Protein AF-A0A428URI0-F1 (afdb_monomer_lite)

pLDDT: mean 70.22, std 13.2, range [45.88, 94.56]

Radius of gyration: 32.81 Å; chains: 1; bounding box: 67×39×100 Å

Foldseek 3Di:
DDDDDDDPDDDDDPDDDDDPDDDPPPPPPDPPPPDPCDPVNVVVVVVVVVVCVVPDPPPPPDPDDPCNPPDPDDDDDDDDDDDPVPPPPPPDD

Secondary structure (DSSP, 8-state):
-PPP--------------PPP-------------PPPPHHHHHHHHHHHHHGGGG----------TTTT-PPPPPPPPPP---GGGS------

Sequence (93 aa):
MPGPVYASRSILISSLIKMPGSHSSSIQSSPRSMRLVTSQDLYTSINATLTSKDNRPSTPVHHIQEDDYTVPAPPPPSPVSFRPEHWPTSIRR

Structure (mmCIF, N/CA/C/O backbone):
data_AF-A0A428URI0-F1
#
_entry.id   AF-A0A428URI0-F1
#
loop_
_atom_site.group_PDB
_atom_site.id
_atom_site.type_symbol
_atom_site.label_atom_id
_atom_site.label_alt_id
_atom_site.label_comp_id
_atom_site.label_asym_id
_atom_site.label_entity_id
_atom_site.label_seq_id
_atom_site.pdbx_PDB_ins_code
_atom_site.Cartn_x
_atom_site.Cartn_y
_atom_site.Cartn_z
_atom_site.occupancy
_atom_site.B_iso_or_equiv
_atom_site.auth_seq_id
_atom_site.auth_comp_id
_atom_site.auth_asym_id
_atom_site.auth_atom_id
_atom_site.pdbx_PDB_model_num
ATOM 1 N N . MET A 1 1 ? 2.580 6.861 -68.308 1.00 45.88 1 MET A N 1
ATOM 2 C CA . MET A 1 1 ? 2.614 5.967 -67.132 1.00 45.88 1 MET A CA 1
ATOM 3 C C . MET A 1 1 ? 2.637 6.824 -65.871 1.00 45.88 1 MET A C 1
ATOM 5 O O . MET A 1 1 ? 3.669 7.437 -65.629 1.00 45.88 1 MET A O 1
ATOM 9 N N . PRO A 1 2 ? 1.525 6.967 -65.127 1.00 49.75 2 PRO A N 1
ATOM 10 C CA . PRO A 1 2 ? 1.509 7.667 -63.843 1.00 49.75 2 PRO A CA 1
ATOM 11 C C . PRO A 1 2 ? 1.707 6.669 -62.685 1.00 49.75 2 PRO A C 1
ATOM 13 O O . PRO A 1 2 ? 1.075 5.616 -62.667 1.00 49.75 2 PRO A O 1
ATOM 16 N N . GLY A 1 3 ? 2.584 6.982 -61.729 1.00 46.00 3 GLY A N 1
ATOM 17 C CA . GLY A 1 3 ? 2.721 6.232 -60.471 1.00 46.00 3 GLY A CA 1
ATOM 18 C C . GLY A 1 3 ? 1.884 6.877 -59.355 1.00 46.00 3 GLY A C 1
ATOM 19 O O . GLY A 1 3 ? 1.737 8.102 -59.364 1.00 46.00 3 GLY A O 1
ATOM 20 N N . PRO A 1 4 ? 1.312 6.113 -58.405 1.00 59.78 4 PRO A N 1
ATOM 21 C CA . PRO A 1 4 ? 0.479 6.689 -57.357 1.00 59.78 4 PRO A CA 1
ATOM 22 C C . PRO A 1 4 ? 1.334 7.312 -56.245 1.00 59.78 4 PRO A C 1
ATOM 24 O O . PRO A 1 4 ? 2.275 6.705 -55.737 1.00 59.78 4 PRO A O 1
ATOM 27 N N . VAL A 1 5 ? 0.970 8.529 -55.844 1.00 58.16 5 VAL A N 1
ATOM 28 C CA . VAL A 1 5 ? 1.507 9.212 -54.662 1.00 58.16 5 VAL A CA 1
ATOM 29 C C . VAL A 1 5 ? 0.794 8.650 -53.431 1.00 58.16 5 VAL A C 1
ATOM 31 O O . VAL A 1 5 ? -0.408 8.848 -53.262 1.00 58.16 5 VAL A O 1
ATOM 34 N N . TYR A 1 6 ? 1.521 7.934 -52.571 1.00 49.50 6 TYR A N 1
ATOM 3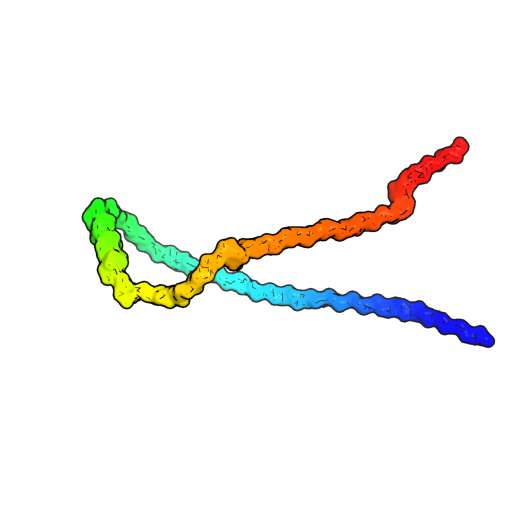5 C CA . TYR A 1 6 ? 0.996 7.453 -51.290 1.00 49.50 6 TYR A CA 1
ATOM 36 C C . TYR A 1 6 ? 0.886 8.627 -50.308 1.00 49.50 6 TYR A C 1
ATOM 38 O O . TYR A 1 6 ? 1.871 9.081 -49.728 1.00 49.50 6 TYR A O 1
ATOM 46 N N . ALA A 1 7 ? -0.329 9.141 -50.130 1.00 59.69 7 ALA A N 1
ATOM 47 C CA . ALA A 1 7 ? -0.645 10.099 -49.082 1.00 59.69 7 ALA A CA 1
ATOM 48 C C . ALA A 1 7 ? -0.797 9.361 -47.738 1.00 59.69 7 ALA A C 1
ATOM 50 O O . ALA A 1 7 ? -1.837 8.761 -47.463 1.00 59.69 7 ALA A O 1
ATOM 51 N N . SER A 1 8 ? 0.230 9.416 -46.886 1.00 49.78 8 SER A N 1
ATOM 52 C CA . SER A 1 8 ? 0.135 8.991 -45.484 1.00 49.78 8 SER A CA 1
ATOM 53 C C . SER A 1 8 ? -0.764 9.955 -44.711 1.00 49.78 8 SER A C 1
ATOM 55 O O . SER A 1 8 ? -0.354 11.051 -44.336 1.00 49.78 8 SER A O 1
ATOM 57 N N . ARG A 1 9 ? -2.017 9.556 -44.485 1.00 60.22 9 ARG A N 1
ATOM 58 C CA . ARG A 1 9 ? -2.955 10.271 -43.612 1.00 60.22 9 ARG A CA 1
ATOM 59 C C . ARG A 1 9 ? -2.783 9.749 -42.187 1.00 60.22 9 ARG A C 1
ATOM 61 O O . ARG A 1 9 ? -3.361 8.731 -41.823 1.00 60.22 9 ARG A O 1
ATOM 68 N N . SER A 1 10 ? -1.980 10.442 -41.390 1.00 50.31 10 SER A N 1
ATOM 69 C CA . SER A 1 10 ? -1.838 10.175 -39.957 1.00 50.31 10 SER A CA 1
ATOM 70 C C . SER A 1 10 ? -3.077 10.695 -39.221 1.00 50.31 10 SER A C 1
ATOM 72 O O . SER A 1 10 ? -3.246 11.902 -39.069 1.00 50.31 10 SER A O 1
ATOM 74 N N . ILE A 1 11 ? -3.964 9.801 -38.784 1.00 60.22 11 ILE A N 1
ATOM 75 C CA . ILE A 1 11 ? -5.090 10.146 -37.906 1.00 60.22 11 ILE A CA 1
ATOM 76 C C . ILE A 1 11 ? -4.621 9.931 -36.464 1.00 60.22 11 ILE A C 1
ATOM 78 O O . ILE A 1 11 ? -4.464 8.794 -36.027 1.00 60.22 11 ILE A O 1
ATOM 82 N N . LEU A 1 12 ? -4.387 11.015 -35.723 1.00 58.41 12 LEU A N 1
ATOM 83 C CA . LEU A 1 12 ? -4.199 10.954 -34.274 1.00 58.41 12 LEU A CA 1
ATOM 84 C C . LEU A 1 12 ? -5.566 11.116 -33.605 1.00 58.41 12 LEU A C 1
ATOM 86 O O . LEU A 1 12 ? -6.115 12.213 -33.566 1.00 58.41 12 LEU A O 1
ATOM 90 N N . ILE A 1 13 ? -6.120 10.016 -33.094 1.00 57.19 13 ILE A N 1
ATOM 91 C CA . ILE A 1 13 ? -7.314 10.037 -32.245 1.00 57.19 13 ILE A CA 1
ATOM 92 C C . ILE A 1 13 ? -6.827 10.134 -30.796 1.00 57.19 13 ILE A C 1
ATOM 94 O O . ILE A 1 13 ? -6.586 9.125 -30.137 1.00 57.19 13 ILE A O 1
ATOM 98 N N . SER A 1 14 ? -6.613 11.347 -30.293 1.00 54.47 14 SER A N 1
ATOM 99 C CA . SER A 1 14 ? -6.428 11.560 -28.857 1.00 54.47 14 SER A CA 1
ATOM 100 C C . SER A 1 14 ? -7.793 11.448 -28.175 1.00 54.47 14 SER A C 1
ATOM 102 O O . SER A 1 14 ? -8.639 12.334 -28.274 1.00 54.47 14 SER A O 1
ATOM 104 N N . SER A 1 15 ? -8.030 10.313 -27.517 1.00 61.25 15 SER A N 1
ATOM 105 C CA . SER A 1 15 ? -9.240 10.070 -26.731 1.00 61.25 15 SER A CA 1
ATOM 106 C C . SER A 1 15 ? -9.318 11.054 -25.555 1.00 61.25 15 SER A C 1
ATOM 108 O O . SER A 1 15 ? -8.382 11.169 -24.762 1.00 61.25 15 SER A O 1
ATOM 110 N N . LEU A 1 16 ? -10.430 11.787 -25.453 1.00 63.09 16 LEU A N 1
ATOM 111 C CA . LEU A 1 16 ? -10.709 12.745 -24.384 1.00 63.09 16 LEU A CA 1
ATOM 112 C C . LEU A 1 16 ? -11.190 11.989 -23.135 1.00 63.09 16 LEU A C 1
ATOM 114 O O . LEU A 1 16 ? -12.377 11.702 -22.988 1.00 63.09 16 LEU A O 1
ATOM 118 N N . ILE A 1 17 ? -10.278 11.671 -22.218 1.00 63.94 17 ILE A N 1
ATOM 119 C CA . ILE A 1 17 ? -10.637 11.121 -20.905 1.00 63.94 17 ILE A CA 1
ATOM 120 C C . ILE A 1 17 ? -11.192 12.262 -20.036 1.00 63.94 17 ILE A C 1
ATOM 122 O O . ILE A 1 17 ? -10.455 13.116 -19.545 1.00 63.94 17 ILE A O 1
ATOM 126 N N . LYS A 1 18 ? -12.519 12.298 -19.864 1.00 68.69 18 LYS A N 1
ATOM 127 C CA . LYS A 1 18 ? -13.217 13.147 -18.885 1.00 68.69 18 LYS A CA 1
ATOM 128 C C . LYS A 1 18 ? -13.109 12.480 -17.507 1.00 68.69 18 LYS A C 1
ATOM 130 O O . LYS A 1 18 ? -13.766 11.473 -17.272 1.00 68.69 18 LYS A O 1
ATOM 135 N N . MET A 1 19 ? -12.310 13.037 -16.597 1.00 68.56 19 MET A N 1
ATOM 136 C CA . MET A 1 19 ? -12.307 12.607 -15.192 1.00 68.56 19 MET A CA 1
ATOM 137 C C . MET A 1 19 ? -13.515 13.211 -14.450 1.00 68.56 19 MET A C 1
ATOM 139 O O . MET A 1 19 ? -13.766 14.411 -14.608 1.00 68.56 19 MET A O 1
ATOM 143 N N . PRO A 1 20 ? -14.280 12.433 -13.660 1.00 54.84 20 PRO A N 1
ATOM 144 C CA . PRO A 1 20 ? -15.337 12.977 -12.813 1.00 54.84 20 PRO A CA 1
ATOM 145 C C . PRO A 1 20 ? -14.725 13.891 -11.742 1.00 54.84 20 PRO A C 1
ATOM 147 O O . PRO A 1 20 ? -13.735 13.546 -11.101 1.00 54.84 20 PRO A O 1
ATOM 150 N N . GLY A 1 21 ? -15.292 15.091 -11.597 1.00 59.25 21 GLY A N 1
ATOM 151 C CA . GLY A 1 21 ? -14.813 16.102 -10.659 1.00 59.25 21 GLY A CA 1
ATOM 152 C C . GLY A 1 21 ? -14.961 15.654 -9.207 1.00 59.25 21 GLY A C 1
ATOM 153 O O . GLY A 1 21 ? -15.994 15.116 -8.817 1.00 59.25 21 GLY A O 1
ATOM 154 N N . SER A 1 22 ? -13.931 15.908 -8.403 1.00 59.16 22 SER A N 1
ATOM 155 C CA . SER A 1 22 ? -13.919 15.641 -6.968 1.00 59.16 22 SER A CA 1
ATOM 156 C C . SER A 1 22 ? -14.991 16.474 -6.263 1.00 59.16 22 SER A C 1
ATOM 158 O O . SER A 1 22 ? -14.855 17.690 -6.117 1.00 59.16 22 SER A O 1
ATOM 160 N N . HIS A 1 23 ? -16.062 15.832 -5.805 1.00 56.97 23 HIS A N 1
ATOM 161 C CA . HIS A 1 23 ? -17.018 16.452 -4.894 1.00 56.97 23 HIS A CA 1
ATOM 162 C C . HIS A 1 23 ? -16.325 16.618 -3.537 1.00 56.97 23 HIS A C 1
ATOM 164 O O . HIS A 1 23 ? -16.191 15.669 -2.769 1.00 56.97 23 HIS A O 1
ATOM 170 N N . SER A 1 24 ? -15.836 17.824 -3.257 1.00 58.44 24 SER A N 1
ATOM 171 C CA . SER A 1 24 ? -15.408 18.204 -1.914 1.00 58.44 24 SER A CA 1
ATOM 172 C C . SER A 1 24 ? -16.651 18.268 -1.028 1.00 58.44 24 SER A C 1
ATOM 174 O O . SER A 1 24 ? -17.397 19.247 -1.054 1.00 58.44 24 SER A O 1
ATOM 176 N N . SER A 1 25 ? -16.929 17.203 -0.276 1.00 59.66 25 SER A N 1
ATOM 177 C CA . SER A 1 25 ? -17.886 17.275 0.823 1.00 59.66 25 SER A CA 1
ATOM 178 C C . SER A 1 25 ? -17.281 18.183 1.891 1.00 59.66 25 SER A C 1
ATOM 180 O O . SER A 1 25 ? -16.374 17.775 2.618 1.00 59.66 25 SER A O 1
ATOM 182 N N . SER A 1 26 ? -17.744 19.431 1.958 1.00 59.44 26 SER A N 1
ATOM 183 C CA . SER A 1 26 ? -17.404 20.345 3.047 1.00 59.44 26 SER A CA 1
ATOM 184 C C . SER A 1 26 ? -17.816 19.690 4.366 1.00 59.44 26 SER A C 1
ATOM 186 O O . SER A 1 26 ? -19.002 19.524 4.647 1.00 59.44 26 SER A O 1
ATOM 188 N N . ILE A 1 27 ? -16.833 19.252 5.156 1.00 62.56 27 ILE A N 1
ATOM 189 C CA . ILE A 1 27 ? -17.075 18.761 6.510 1.00 62.56 27 ILE A CA 1
ATOM 190 C C . ILE A 1 27 ? -17.450 19.990 7.333 1.00 62.56 27 ILE A C 1
ATOM 192 O O . ILE A 1 27 ? -16.587 20.767 7.738 1.00 62.56 27 ILE A O 1
ATOM 196 N N . GLN A 1 28 ? -18.749 20.184 7.549 1.00 62.19 28 GLN A N 1
ATOM 197 C CA . GLN A 1 28 ? -19.265 21.194 8.460 1.00 62.19 28 GLN A CA 1
ATOM 198 C C . GLN A 1 28 ? -18.705 20.886 9.858 1.00 62.19 28 GLN A C 1
ATOM 200 O O . GLN A 1 28 ? -19.111 19.922 10.512 1.00 62.19 28 GLN A O 1
ATOM 205 N N . SER A 1 29 ? -17.715 21.659 10.307 1.00 58.81 29 SER A N 1
ATOM 206 C CA . SER A 1 29 ? -17.138 21.513 11.640 1.00 58.81 29 SER A CA 1
ATOM 207 C C . SER A 1 29 ? -18.126 22.063 12.667 1.00 58.81 29 SER A C 1
ATOM 209 O O . SER A 1 29 ? -18.045 23.222 13.070 1.00 58.81 29 SER A O 1
ATOM 211 N N . SER A 1 30 ? -19.091 21.237 13.068 1.00 69.69 30 SER A N 1
ATOM 212 C CA . SER A 1 30 ? -19.884 21.502 14.267 1.00 69.69 30 SER A CA 1
ATOM 213 C C . SER A 1 30 ? -18.925 21.669 15.455 1.00 69.69 30 SER A C 1
ATOM 215 O O . SER A 1 30 ? -17.956 20.901 15.539 1.00 69.69 30 SER A O 1
ATOM 217 N N . PRO A 1 31 ? -19.125 22.661 16.345 1.00 59.00 31 PRO A N 1
ATOM 218 C CA . PRO A 1 31 ? -18.267 22.852 17.506 1.00 59.00 31 PRO A CA 1
ATOM 219 C C . PRO A 1 31 ? -18.238 21.560 18.322 1.00 59.00 31 PRO A C 1
ATOM 221 O O . PRO A 1 31 ? -19.221 21.162 18.949 1.00 59.00 31 PRO A O 1
ATOM 224 N N . ARG A 1 32 ? -17.100 20.861 18.268 1.00 65.38 32 ARG A N 1
ATOM 225 C CA . ARG A 1 32 ? -16.900 19.631 19.028 1.00 65.38 32 ARG A CA 1
ATOM 226 C C . ARG A 1 32 ? -16.848 20.022 20.497 1.00 65.38 32 ARG A C 1
ATOM 228 O O . ARG A 1 32 ? -15.902 20.675 20.929 1.00 65.38 32 ARG A O 1
ATOM 235 N N . SER A 1 33 ? -17.872 19.634 21.250 1.00 68.12 33 SER A N 1
ATOM 236 C CA . SER A 1 33 ? -17.840 19.676 22.708 1.00 68.12 33 SER A CA 1
ATOM 237 C C . SER A 1 33 ? -16.608 18.897 23.174 1.00 68.12 33 SER A C 1
ATOM 239 O O . SER A 1 33 ? -16.549 17.676 23.030 1.00 68.12 33 SER A O 1
ATOM 241 N N . MET A 1 34 ? -15.588 19.605 23.669 1.00 67.31 34 MET A N 1
ATOM 242 C CA . MET A 1 34 ? -14.408 18.991 24.278 1.00 67.31 34 MET A CA 1
ATOM 243 C C . MET A 1 34 ? -14.795 18.494 25.670 1.00 67.31 34 MET A C 1
ATOM 245 O O . MET A 1 34 ? -14.487 19.113 26.686 1.00 67.31 34 MET A O 1
ATOM 249 N N . ARG A 1 35 ? -15.556 17.402 25.717 1.00 75.81 35 ARG A N 1
ATOM 250 C CA . ARG A 1 35 ? -15.893 16.731 26.967 1.00 75.81 35 ARG A CA 1
ATOM 251 C C . ARG A 1 35 ? -14.666 15.958 27.447 1.00 75.81 35 ARG A C 1
ATOM 253 O O . ARG A 1 35 ? -14.059 15.225 26.670 1.00 75.81 35 ARG A O 1
ATOM 260 N N . LEU A 1 36 ? -14.321 16.097 28.727 1.00 81.44 36 LEU A N 1
ATOM 261 C CA . LEU A 1 36 ? -13.345 15.220 29.373 1.00 81.44 36 LEU A CA 1
ATOM 262 C C . LEU A 1 36 ? -13.854 13.778 29.289 1.00 81.44 36 LEU A C 1
ATOM 264 O O . LEU A 1 36 ? -14.912 13.462 29.832 1.00 81.44 36 LEU A O 1
ATOM 268 N N . VAL A 1 37 ? -13.117 12.926 28.579 1.00 83.81 37 VAL A N 1
ATOM 269 C CA . VAL A 1 37 ? -13.407 11.494 28.499 1.00 83.81 37 VAL A CA 1
ATOM 270 C C . VAL A 1 37 ? -12.843 10.842 29.752 1.00 83.81 37 VAL A C 1
ATOM 272 O O . VAL A 1 37 ? -11.635 10.873 29.985 1.00 83.81 37 VAL A O 1
ATOM 275 N N . THR A 1 38 ? -13.719 10.273 30.573 1.00 88.81 38 THR A N 1
ATOM 276 C CA . THR A 1 38 ? -13.318 9.521 31.766 1.00 88.81 38 THR A CA 1
ATOM 277 C C . THR A 1 38 ? -13.152 8.039 31.434 1.00 88.81 38 THR A C 1
ATOM 279 O O . THR A 1 38 ? -13.699 7.546 30.446 1.00 88.81 38 THR A O 1
ATOM 282 N N . SER A 1 39 ? -12.449 7.285 32.283 1.00 89.81 39 SER A N 1
ATOM 283 C CA . SER A 1 39 ? -12.339 5.826 32.128 1.00 89.81 39 SER A CA 1
ATOM 284 C C . SER A 1 39 ? -13.713 5.148 32.047 1.00 89.81 39 SER A C 1
ATOM 286 O O . SER A 1 39 ? -13.883 4.185 31.307 1.00 89.81 39 SER A O 1
ATOM 288 N N . GLN A 1 40 ? -14.720 5.688 32.741 1.00 90.94 40 GLN A N 1
ATOM 289 C CA . GLN A 1 40 ? -16.094 5.192 32.684 1.00 90.94 40 GLN A CA 1
ATOM 290 C C . GLN A 1 40 ? -16.727 5.371 31.297 1.00 90.94 40 GLN A C 1
ATOM 292 O O . GLN A 1 40 ? -17.411 4.466 30.812 1.00 90.94 40 GLN A O 1
ATOM 297 N N . ASP A 1 41 ? -16.483 6.505 30.636 1.00 87.06 41 ASP A N 1
ATOM 298 C CA . ASP A 1 41 ? -16.968 6.752 29.274 1.00 87.06 41 ASP A CA 1
ATOM 299 C C . ASP A 1 41 ? -16.304 5.784 28.273 1.00 87.06 41 ASP A C 1
ATOM 301 O O . ASP A 1 41 ? -16.963 5.288 27.354 1.00 87.06 41 ASP A O 1
ATOM 305 N N . LEU A 1 42 ? -15.030 5.427 28.493 1.00 89.00 42 LEU A N 1
ATOM 306 C CA . LEU A 1 42 ? -14.330 4.412 27.695 1.00 89.00 42 LEU A CA 1
ATOM 307 C C . LEU A 1 42 ? -14.976 3.032 27.852 1.00 89.00 42 LEU A C 1
ATOM 309 O O . LEU A 1 42 ? -15.361 2.428 26.852 1.00 89.00 42 LEU A O 1
ATOM 313 N N . TYR A 1 43 ? -15.179 2.557 29.085 1.00 91.81 43 TYR A N 1
ATOM 314 C CA . TYR A 1 43 ? -15.841 1.268 29.320 1.00 91.81 43 TYR A CA 1
ATOM 315 C C . TYR A 1 43 ? -17.260 1.235 28.742 1.00 91.81 43 TYR A C 1
ATOM 317 O O . TYR A 1 43 ? -17.669 0.239 28.145 1.00 91.81 43 TYR A O 1
ATOM 325 N N . THR A 1 44 ? -17.996 2.341 28.855 1.00 89.31 44 THR A N 1
ATOM 326 C CA . THR A 1 44 ? -19.358 2.460 28.317 1.00 89.31 44 THR A CA 1
ATOM 327 C C . THR A 1 44 ? -19.372 2.382 26.789 1.00 89.31 44 THR A C 1
ATOM 329 O O . THR A 1 44 ? -20.193 1.661 26.225 1.00 89.31 44 THR A O 1
ATOM 332 N N . SER A 1 45 ? -18.447 3.064 26.107 1.00 85.94 45 SER A N 1
ATOM 333 C CA . SER A 1 45 ? -18.360 3.039 24.638 1.00 85.94 45 SER A CA 1
ATOM 334 C C . SER A 1 45 ? -17.941 1.671 24.082 1.00 85.94 45 SER A C 1
ATOM 336 O O . SER A 1 45 ? -18.503 1.206 23.086 1.00 85.94 45 SER A O 1
ATOM 338 N N . ILE A 1 46 ? -17.019 0.980 24.761 1.00 86.12 46 ILE A N 1
ATOM 339 C CA . ILE A 1 46 ? -16.623 -0.392 24.419 1.00 86.12 46 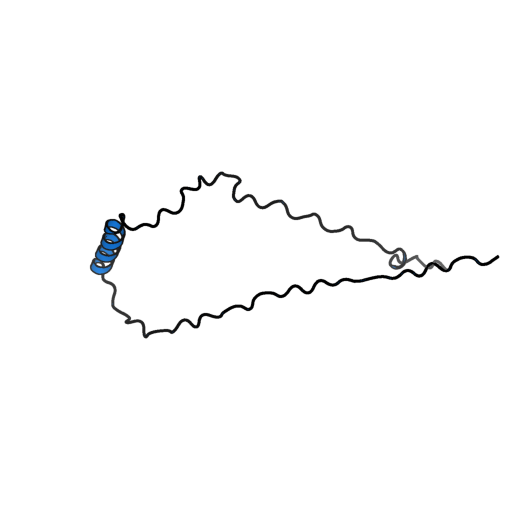ILE A CA 1
ATOM 340 C C . ILE A 1 46 ? -17.818 -1.334 24.580 1.00 86.12 46 ILE A C 1
ATOM 342 O O . ILE A 1 46 ? -18.149 -2.072 23.651 1.00 86.12 46 ILE A O 1
ATOM 346 N N . ASN A 1 47 ? -18.514 -1.268 25.718 1.00 87.69 47 ASN A N 1
ATOM 347 C CA . ASN A 1 47 ? -19.684 -2.104 25.975 1.00 87.69 47 ASN A CA 1
ATOM 348 C C . ASN A 1 47 ? -20.803 -1.851 24.959 1.00 87.69 47 ASN A C 1
ATOM 350 O O . ASN A 1 47 ? -21.355 -2.814 24.440 1.00 87.69 47 ASN A O 1
ATOM 354 N N . ALA A 1 48 ? -21.081 -0.592 24.607 1.00 82.00 48 ALA A N 1
ATOM 355 C CA . ALA A 1 48 ? -22.072 -0.242 23.586 1.00 82.00 48 ALA A CA 1
ATOM 356 C C . ALA A 1 48 ? -21.733 -0.826 22.201 1.00 82.00 48 ALA A C 1
ATOM 358 O O . ALA A 1 48 ? -22.616 -1.255 21.462 1.00 82.00 48 ALA A O 1
ATOM 359 N N . THR A 1 49 ? -20.446 -0.889 21.854 1.00 78.81 49 THR A N 1
ATOM 360 C CA . THR A 1 49 ? -19.991 -1.502 20.595 1.00 78.81 49 THR A CA 1
ATOM 361 C C . THR A 1 49 ? -20.120 -3.028 20.640 1.00 78.81 49 THR A C 1
ATOM 363 O O . THR A 1 49 ? -20.508 -3.654 19.655 1.00 78.81 49 THR A O 1
ATOM 366 N N . LEU A 1 50 ? -19.828 -3.640 21.792 1.00 76.06 50 LEU A N 1
ATOM 367 C CA . LEU A 1 50 ? -19.916 -5.088 21.995 1.00 76.06 50 LEU A CA 1
ATOM 368 C C . LEU A 1 50 ? -21.354 -5.606 22.118 1.00 76.06 50 LEU A C 1
ATOM 370 O O . LEU A 1 50 ? -21.577 -6.777 21.820 1.00 76.06 50 LEU A O 1
ATOM 374 N N . THR A 1 51 ? -22.310 -4.788 22.555 1.00 74.00 51 THR A N 1
ATOM 375 C CA . THR A 1 51 ? -23.737 -5.148 22.586 1.00 74.00 51 THR A CA 1
ATOM 376 C C . THR A 1 51 ? -24.413 -4.964 21.228 1.00 74.00 51 THR A C 1
ATOM 378 O O . THR A 1 51 ? -25.366 -5.670 20.933 1.00 74.00 51 THR A O 1
ATOM 381 N N . SER A 1 52 ? -23.886 -4.105 20.350 1.00 66.62 52 SER A N 1
ATOM 382 C CA . SER A 1 52 ? -24.416 -3.870 18.993 1.00 66.62 52 SER A CA 1
ATOM 383 C C . SER A 1 52 ? -24.085 -4.986 17.975 1.00 66.62 52 SER A C 1
ATOM 385 O O . SER A 1 52 ? -24.216 -4.805 16.763 1.00 66.62 52 SER A O 1
ATOM 387 N N . LYS A 1 53 ? -23.641 -6.165 18.441 1.00 59.69 53 LYS A N 1
ATOM 388 C CA . LYS A 1 53 ? -23.235 -7.308 17.594 1.00 59.69 53 LYS A CA 1
ATOM 389 C C . LYS A 1 53 ? -24.351 -7.833 16.683 1.00 59.69 53 LYS A C 1
ATOM 391 O O . LYS A 1 53 ? -24.033 -8.455 15.674 1.00 59.69 53 LYS A O 1
ATOM 396 N N . ASP A 1 54 ? -25.608 -7.523 16.985 1.00 59.88 54 ASP A N 1
ATOM 397 C CA . ASP A 1 54 ? -26.765 -7.938 16.184 1.00 59.88 54 ASP A CA 1
ATOM 398 C C . ASP A 1 54 ? -27.021 -7.041 14.955 1.00 59.88 54 ASP A C 1
ATOM 400 O O . ASP A 1 54 ? -27.822 -7.390 14.094 1.00 59.88 54 ASP A O 1
ATOM 404 N N . ASN A 1 55 ? -26.334 -5.896 14.835 1.00 57.91 55 ASN A N 1
ATOM 405 C CA . ASN A 1 55 ? -26.500 -4.928 13.738 1.00 57.91 55 ASN A CA 1
ATOM 406 C C . ASN A 1 55 ? -25.207 -4.698 12.941 1.00 57.91 55 ASN A C 1
ATOM 408 O O . ASN A 1 55 ? -24.986 -3.629 12.368 1.00 57.91 55 ASN A O 1
ATOM 412 N N . ARG A 1 56 ? -24.311 -5.690 12.891 1.00 62.00 56 ARG A N 1
ATOM 413 C CA . ARG A 1 56 ? -23.177 -5.617 11.969 1.00 62.00 56 ARG A CA 1
ATOM 414 C C . ARG A 1 56 ? -23.703 -5.952 10.570 1.00 62.00 56 ARG A C 1
ATOM 416 O O . ARG A 1 56 ? -24.156 -7.082 10.389 1.00 62.00 56 ARG A O 1
ATOM 423 N N . PRO A 1 57 ? -23.649 -5.041 9.576 1.00 59.41 57 PRO A N 1
ATOM 424 C CA . PRO A 1 57 ? -23.864 -5.447 8.198 1.00 59.41 57 PRO A CA 1
ATOM 425 C C . PRO A 1 57 ? -22.856 -6.558 7.929 1.00 59.41 57 PRO A C 1
ATOM 427 O O . PRO A 1 57 ? -21.646 -6.345 8.040 1.00 59.41 57 PRO A O 1
ATOM 430 N N . SER A 1 58 ? -23.365 -7.769 7.701 1.00 56.09 58 SER A N 1
ATOM 431 C CA . SER A 1 58 ? -22.562 -8.891 7.251 1.00 56.09 58 SER A CA 1
ATOM 432 C C . SER A 1 58 ? -21.975 -8.439 5.925 1.00 56.09 58 SER A C 1
ATOM 434 O O . SER A 1 58 ? -22.644 -8.438 4.895 1.00 56.09 58 SER A O 1
ATOM 436 N N . THR A 1 59 ? -20.742 -7.936 5.965 1.00 61.38 59 THR A N 1
ATOM 437 C CA . THR A 1 59 ? -19.939 -7.860 4.757 1.00 61.38 59 THR A CA 1
ATOM 438 C C . THR A 1 59 ? -19.954 -9.280 4.217 1.00 61.38 59 THR A C 1
ATOM 440 O O . THR A 1 59 ? -19.674 -10.187 5.014 1.00 61.38 59 THR A O 1
ATOM 443 N N . PRO A 1 60 ? -20.329 -9.496 2.942 1.00 63.12 60 PRO A N 1
ATOM 444 C CA . PRO A 1 60 ? -20.270 -10.815 2.343 1.00 63.12 60 PRO A CA 1
ATOM 445 C C . PRO A 1 60 ? -18.950 -11.439 2.760 1.00 63.12 60 PRO A C 1
ATOM 447 O O . PRO A 1 60 ? -17.908 -10.788 2.646 1.00 63.12 60 PRO A O 1
ATOM 450 N N . VAL A 1 61 ? -19.020 -12.626 3.360 1.00 61.88 61 VAL A N 1
ATOM 451 C CA . VAL A 1 61 ? -17.842 -13.378 3.781 1.00 61.88 61 VAL A CA 1
ATOM 452 C C . VAL A 1 61 ? -17.128 -13.777 2.496 1.00 61.88 61 VAL A C 1
ATOM 454 O O . VAL A 1 61 ? -17.333 -14.853 1.946 1.00 61.88 61 VAL A O 1
ATOM 457 N N . HIS A 1 62 ? -16.369 -12.842 1.940 1.00 64.12 62 HIS A N 1
ATOM 458 C CA . HIS A 1 62 ? -15.465 -13.105 0.852 1.00 64.12 62 HIS A CA 1
ATOM 459 C C . HIS A 1 62 ? -14.269 -13.774 1.507 1.00 64.12 62 HIS A C 1
ATOM 461 O O . HIS A 1 62 ? -13.588 -13.171 2.339 1.00 64.12 62 HIS A O 1
ATOM 467 N N . HIS A 1 63 ? -14.087 -15.060 1.217 1.00 71.44 63 HIS A N 1
ATOM 468 C CA . HIS A 1 63 ? -12.856 -15.752 1.555 1.00 71.44 63 HIS A CA 1
ATOM 469 C C . HIS A 1 63 ? -11.751 -15.102 0.729 1.00 71.44 63 HIS A C 1
ATOM 471 O O . HIS A 1 63 ? -11.546 -15.491 -0.415 1.00 71.44 63 HIS A O 1
ATOM 477 N N . ILE A 1 64 ? -11.123 -14.078 1.310 1.00 70.88 64 ILE A N 1
ATOM 478 C CA . ILE A 1 64 ? -9.924 -13.441 0.782 1.00 70.88 64 ILE A CA 1
ATOM 479 C C . ILE A 1 64 ? -8.884 -14.548 0.647 1.00 70.88 64 ILE A C 1
ATOM 481 O O . ILE A 1 64 ? -8.447 -15.116 1.654 1.00 70.88 64 ILE A O 1
ATOM 485 N N . GLN A 1 65 ? -8.546 -14.891 -0.588 1.00 77.44 65 GLN A N 1
ATOM 486 C CA . GLN A 1 65 ? -7.443 -15.793 -0.886 1.00 77.44 65 GLN A CA 1
ATOM 487 C C . GLN A 1 65 ? -6.134 -15.003 -0.862 1.00 77.44 65 GLN A C 1
ATOM 489 O O . GLN A 1 65 ? -6.123 -13.783 -1.020 1.00 77.44 65 GLN A O 1
ATOM 494 N N . GLU A 1 66 ? -5.021 -15.697 -0.635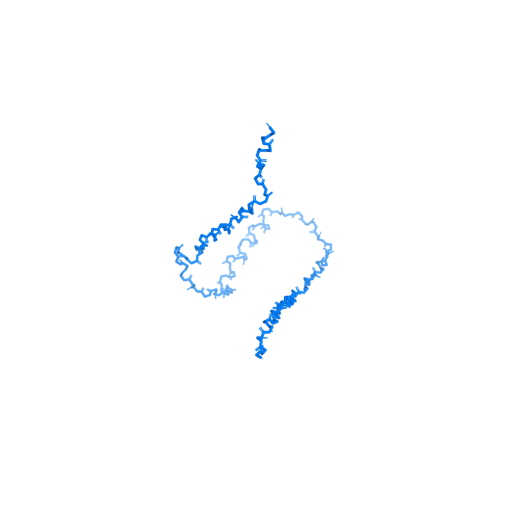 1.00 77.00 66 GLU A N 1
ATOM 495 C CA . GLU A 1 66 ? -3.688 -15.084 -0.556 1.00 77.00 66 GLU A CA 1
ATOM 496 C C . GLU A 1 66 ? -3.328 -14.257 -1.801 1.00 77.00 66 GLU A C 1
ATOM 498 O O . GLU A 1 66 ? -2.624 -13.255 -1.687 1.00 77.00 66 GLU A O 1
ATOM 503 N N . ASP A 1 67 ? -3.907 -14.611 -2.951 1.00 79.00 67 ASP A N 1
ATOM 504 C CA . ASP A 1 67 ? -3.660 -13.961 -4.233 1.00 79.00 67 ASP A CA 1
ATOM 505 C C . ASP A 1 67 ? -4.651 -12.845 -4.615 1.00 79.00 67 ASP A C 1
ATOM 507 O O . ASP A 1 67 ? -4.426 -12.146 -5.605 1.00 79.00 67 ASP A O 1
ATOM 511 N N . ASP A 1 68 ? -5.727 -12.621 -3.848 1.00 82.12 68 ASP A N 1
ATOM 512 C CA . ASP A 1 68 ? -6.792 -11.659 -4.211 1.00 82.12 68 ASP A CA 1
ATOM 513 C C . ASP A 1 68 ? -6.300 -10.202 -4.281 1.00 82.12 68 ASP A C 1
ATOM 515 O O . ASP A 1 68 ? -6.925 -9.347 -4.913 1.00 82.12 68 ASP A O 1
ATOM 519 N N . TYR A 1 69 ? -5.164 -9.912 -3.647 1.00 76.50 69 TYR A N 1
ATOM 520 C CA . TYR A 1 69 ? -4.536 -8.591 -3.637 1.00 76.50 69 TYR A CA 1
ATOM 521 C C . TYR A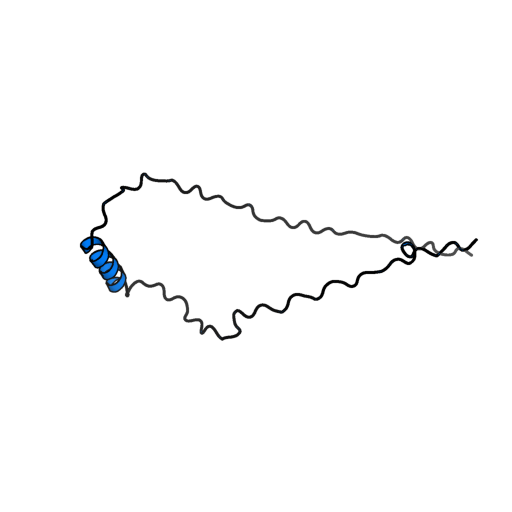 1 69 ? -3.163 -8.571 -4.313 1.00 76.50 69 TYR A C 1
ATOM 523 O O . TYR A 1 69 ? -2.430 -7.583 -4.186 1.00 76.50 69 TYR A O 1
ATOM 531 N N . THR A 1 70 ? -2.798 -9.628 -5.041 1.00 86.38 70 THR A N 1
ATOM 532 C CA . THR A 1 70 ? -1.522 -9.671 -5.753 1.00 86.38 70 THR A CA 1
ATOM 533 C C . THR A 1 70 ? -1.567 -8.694 -6.920 1.00 86.38 70 THR A C 1
ATOM 535 O O . THR A 1 70 ? -2.275 -8.873 -7.910 1.00 86.38 70 THR A O 1
ATOM 538 N N . VAL A 1 71 ? -0.799 -7.614 -6.800 1.00 85.75 71 VAL A N 1
ATOM 539 C CA . VAL A 1 71 ? -0.649 -6.635 -7.875 1.00 85.75 71 VAL A CA 1
ATOM 540 C C . VAL A 1 71 ? 0.236 -7.261 -8.958 1.00 85.75 71 VAL A C 1
ATOM 542 O O . VAL A 1 71 ? 1.331 -7.732 -8.632 1.00 85.75 71 VAL A O 1
ATOM 545 N N . PRO A 1 72 ? -0.187 -7.288 -10.238 1.00 85.06 72 PRO A N 1
ATOM 546 C CA . PRO A 1 72 ? 0.667 -7.788 -11.306 1.00 85.06 72 PRO A CA 1
ATOM 547 C C . PRO A 1 72 ? 1.952 -6.961 -11.372 1.00 85.06 72 PRO A C 1
ATOM 549 O O . PRO A 1 72 ? 1.945 -5.754 -11.114 1.00 85.06 72 PRO A O 1
ATOM 552 N N . ALA A 1 73 ? 3.060 -7.613 -11.732 1.00 88.94 73 ALA A N 1
ATOM 553 C CA . ALA A 1 73 ? 4.327 -6.921 -11.916 1.00 88.94 73 ALA A CA 1
ATOM 554 C C . ALA A 1 73 ? 4.150 -5.737 -12.889 1.00 88.94 73 ALA A C 1
ATOM 556 O O . ALA A 1 73 ? 3.423 -5.864 -13.883 1.00 88.94 73 ALA A O 1
ATOM 557 N N . PRO A 1 74 ? 4.792 -4.585 -12.623 1.00 91.62 74 PRO A N 1
ATOM 558 C CA . PRO A 1 74 ? 4.712 -3.449 -13.527 1.00 91.62 74 PRO A CA 1
ATOM 559 C C . PRO A 1 74 ? 5.228 -3.844 -14.920 1.00 91.62 74 PRO A C 1
ATOM 561 O O . PRO A 1 74 ? 6.138 -4.675 -15.026 1.00 91.62 74 PRO A O 1
ATOM 564 N N . PRO A 1 75 ? 4.679 -3.258 -16.000 1.00 93.12 75 PRO A N 1
ATOM 565 C CA . PRO A 1 75 ? 5.171 -3.527 -17.342 1.00 93.12 75 PRO A CA 1
ATOM 566 C C . PRO A 1 75 ? 6.642 -3.097 -17.466 1.00 93.12 75 PRO A C 1
ATOM 568 O O . PRO A 1 75 ? 7.058 -2.125 -16.824 1.00 93.12 75 PRO A O 1
ATOM 571 N N . PRO A 1 76 ? 7.442 -3.781 -18.302 1.00 94.56 76 PRO A N 1
ATOM 572 C CA . PRO A 1 76 ? 8.811 -3.359 -18.566 1.00 94.56 76 PRO A CA 1
ATOM 573 C C . PRO A 1 76 ? 8.834 -1.961 -19.211 1.00 94.56 76 PRO A C 1
ATOM 575 O O . PRO A 1 76 ? 7.886 -1.591 -19.912 1.00 94.56 76 PRO A O 1
ATOM 578 N N . PRO A 1 77 ? 9.911 -1.176 -19.016 1.00 93.44 77 PRO A N 1
ATOM 579 C CA . PRO A 1 77 ? 10.060 0.098 -19.707 1.00 93.44 77 PRO A CA 1
ATOM 580 C C . PRO A 1 77 ? 10.094 -0.121 -21.225 1.00 93.44 77 PRO A C 1
ATOM 582 O O . PRO A 1 77 ? 10.667 -1.097 -21.714 1.00 93.44 77 PRO A O 1
ATOM 585 N N . SER A 1 78 ? 9.502 0.806 -21.978 1.00 92.88 78 SER A N 1
ATOM 586 C CA . SER A 1 78 ? 9.555 0.771 -23.440 1.00 92.88 78 SER A CA 1
ATOM 587 C C . SER A 1 78 ? 11.008 0.832 -23.942 1.00 92.88 78 SER A C 1
ATOM 589 O O . SER A 1 78 ? 11.806 1.590 -23.381 1.00 92.88 78 SER A O 1
ATOM 591 N N . PRO A 1 79 ? 11.369 0.104 -25.018 1.00 89.94 79 PRO 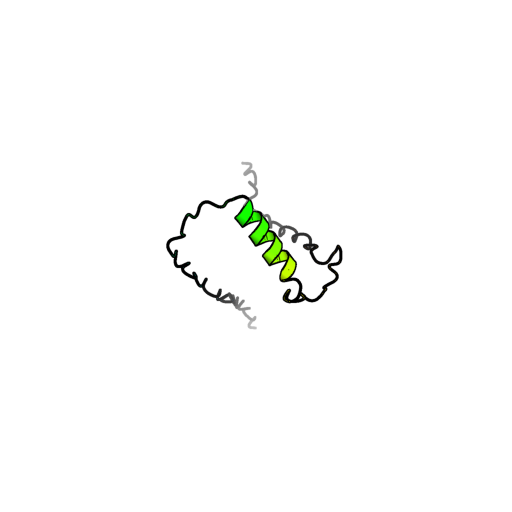A N 1
ATOM 592 C CA . PRO A 1 79 ? 12.701 0.189 -25.606 1.00 89.94 79 PRO A CA 1
ATOM 593 C C . PRO A 1 79 ? 13.043 1.623 -26.028 1.00 89.94 79 PRO A C 1
ATOM 595 O O . PRO A 1 79 ? 12.256 2.290 -26.703 1.00 89.94 79 PRO A O 1
ATOM 598 N N . VAL A 1 80 ? 14.241 2.091 -25.675 1.00 87.75 80 VAL A N 1
ATOM 599 C CA . VAL A 1 80 ? 14.761 3.377 -26.156 1.00 87.75 80 VAL A CA 1
ATOM 600 C C . VAL A 1 80 ? 15.276 3.189 -27.581 1.00 87.75 80 VAL A C 1
ATOM 602 O O . VAL A 1 80 ? 16.212 2.430 -27.820 1.00 87.75 80 VAL A O 1
ATOM 605 N N . SER A 1 81 ? 14.673 3.890 -28.542 1.00 83.94 81 SER A N 1
ATOM 606 C CA . SER A 1 81 ? 15.214 3.967 -29.902 1.00 83.94 81 SER A CA 1
ATOM 607 C C . SER A 1 81 ? 16.379 4.954 -29.927 1.00 83.94 81 SER A C 1
ATOM 609 O O . SER A 1 81 ? 16.172 6.168 -29.880 1.00 83.94 81 SER A O 1
ATOM 611 N N . PHE A 1 82 ? 17.610 4.449 -30.011 1.00 80.38 82 PHE A N 1
ATOM 612 C CA . PHE A 1 82 ? 18.768 5.292 -30.297 1.00 80.38 82 PHE A CA 1
ATOM 613 C C . PHE A 1 82 ? 18.669 5.767 -31.741 1.00 80.38 82 PHE A C 1
ATOM 615 O O . PHE A 1 82 ? 18.821 4.966 -32.663 1.00 80.38 82 PHE A O 1
ATOM 622 N N . ARG A 1 83 ? 18.408 7.061 -31.960 1.00 79.06 83 ARG A N 1
ATOM 623 C CA . ARG A 1 83 ? 18.532 7.576 -33.324 1.00 79.06 83 ARG A CA 1
ATOM 624 C C . ARG A 1 83 ? 20.018 7.673 -33.700 1.00 79.06 83 ARG A C 1
ATOM 626 O O . ARG A 1 83 ? 20.802 8.144 -32.866 1.00 79.06 83 ARG A O 1
ATOM 633 N N . PRO A 1 84 ? 20.410 7.236 -34.908 1.00 71.12 84 PRO A N 1
ATOM 634 C CA . PRO A 1 84 ? 21.784 7.324 -35.400 1.00 71.12 84 PRO A CA 1
ATOM 635 C C . PRO A 1 84 ? 22.399 8.726 -35.301 1.00 71.12 84 PRO A C 1
ATOM 637 O O . PRO A 1 84 ? 23.604 8.847 -35.107 1.00 71.12 84 PRO A O 1
ATOM 640 N N . GLU A 1 85 ? 21.581 9.779 -35.376 1.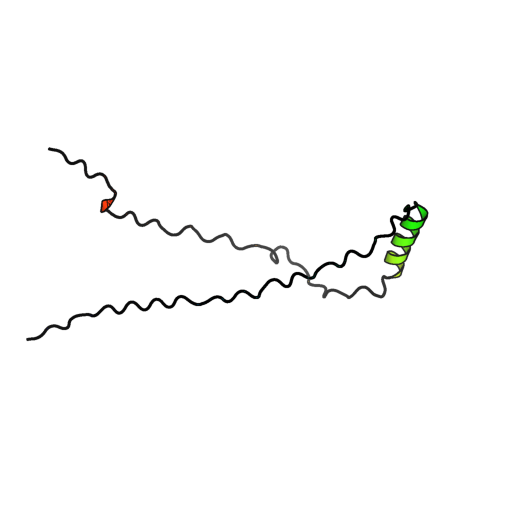00 65.50 85 GLU A N 1
ATOM 641 C CA . GLU A 1 85 ? 22.037 11.180 -35.397 1.00 65.50 85 GLU A CA 1
ATOM 642 C C . GLU A 1 85 ? 22.676 11.678 -34.086 1.00 65.50 85 GLU A C 1
ATOM 644 O O . GLU A 1 85 ? 23.306 12.732 -34.084 1.00 65.50 85 GLU A O 1
ATOM 649 N N . HIS A 1 86 ? 22.515 10.960 -32.968 1.00 64.12 86 HIS A N 1
ATOM 650 C CA . HIS A 1 86 ? 23.039 11.384 -31.659 1.00 64.12 86 HIS A CA 1
ATOM 651 C C . HIS A 1 86 ? 24.405 10.790 -31.315 1.00 64.12 86 HIS A C 1
ATOM 653 O O . HIS A 1 86 ? 24.980 11.127 -30.279 1.00 64.12 86 HIS A O 1
ATOM 659 N N . TRP A 1 87 ? 24.920 9.883 -32.144 1.00 68.31 87 TRP A N 1
ATOM 660 C CA . TRP A 1 87 ? 26.288 9.419 -31.986 1.00 68.31 87 TRP A CA 1
ATOM 661 C C . TRP A 1 87 ? 27.212 10.541 -32.458 1.00 68.31 87 TRP A C 1
ATOM 663 O O . TRP A 1 87 ? 27.064 10.988 -33.597 1.00 68.31 87 TRP A O 1
ATOM 673 N N . PRO A 1 88 ? 28.175 11.010 -31.643 1.00 65.75 88 PRO A N 1
ATOM 674 C CA . PRO A 1 88 ? 29.235 11.857 -32.153 1.00 65.75 88 PRO A CA 1
ATOM 675 C C . PRO A 1 88 ? 30.060 11.000 -33.113 1.00 65.75 88 PRO A C 1
ATOM 677 O O . PRO A 1 88 ? 30.998 10.311 -32.715 1.00 65.75 88 PRO A O 1
ATOM 680 N N . THR A 1 89 ? 29.697 10.999 -34.395 1.00 65.44 89 THR A N 1
ATOM 681 C CA . THR A 1 89 ? 30.605 10.569 -35.450 1.00 65.44 89 THR A CA 1
ATOM 682 C C . THR A 1 89 ? 31.817 11.468 -35.315 1.00 65.44 89 THR A C 1
ATOM 684 O O . THR A 1 89 ? 31.733 12.666 -35.588 1.00 65.44 89 THR A O 1
ATOM 687 N N . SER A 1 90 ? 32.913 10.911 -34.799 1.00 61.91 90 SER A N 1
ATOM 688 C CA . SER A 1 90 ? 34.198 11.591 -34.755 1.00 61.91 90 SER A CA 1
ATOM 689 C C . SER A 1 90 ? 34.474 12.105 -36.163 1.00 61.91 90 SER A C 1
ATOM 691 O O . SER A 1 90 ? 34.701 11.321 -37.086 1.00 61.91 90 SER A O 1
ATOM 693 N N . ILE A 1 91 ? 34.368 13.421 -36.348 1.00 65.69 91 ILE A N 1
ATOM 694 C CA . ILE A 1 91 ? 34.740 14.063 -37.598 1.00 65.69 91 ILE A CA 1
ATOM 695 C C . ILE A 1 91 ? 36.270 14.043 -37.611 1.00 65.69 91 ILE A C 1
ATOM 697 O O . ILE A 1 91 ? 36.952 14.907 -37.064 1.00 65.69 91 ILE A O 1
ATOM 701 N N . ARG A 1 92 ? 36.837 12.949 -38.115 1.00 64.00 92 ARG A N 1
ATOM 702 C CA . ARG A 1 92 ? 38.282 12.829 -38.275 1.00 64.00 92 ARG A CA 1
ATOM 703 C C . ARG A 1 92 ? 38.656 13.606 -39.536 1.00 64.00 92 ARG A C 1
ATOM 705 O O . ARG A 1 92 ? 38.381 13.134 -40.635 1.00 64.00 92 ARG A O 1
ATOM 712 N N . ARG A 1 93 ? 39.189 14.820 -39.357 1.00 54.84 93 ARG A N 1
ATOM 713 C CA . ARG A 1 93 ? 39.916 15.545 -40.412 1.00 54.84 93 ARG A CA 1
ATOM 714 C C . ARG A 1 93 ? 41.287 14.924 -40.635 1.00 54.84 93 ARG A C 1
ATOM 716 O O . ARG A 1 93 ? 41.852 14.398 -39.648 1.00 54.84 93 ARG A O 1
#

Organism: NCBI:txid131363